Protein AF-A0A0F8YAW1-F1 (afdb_monomer)

Mean predicted aligned error: 2.97 Å

Foldseek 3Di:
DDDDDDLVRVLVVVLVVLVVVLVVLVVVPPVSVVVNVVSVVLSVQCVVCVVVVVVVSVVVD

Orga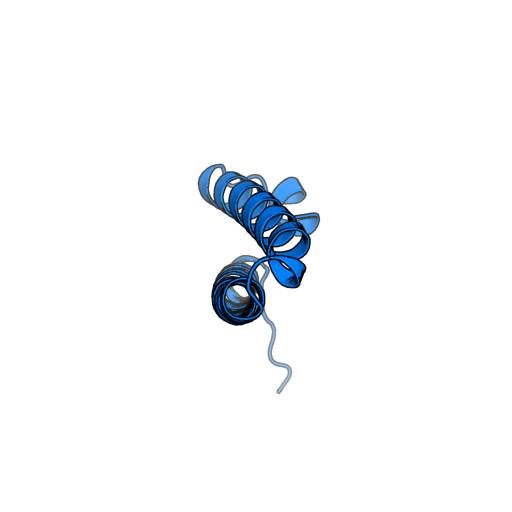nism: NCBI:txid412755

Sequence (61 aa):
MTDIRTLGDELPKQQARVRELLIGYKEIGPAGQFGAMMIEQVLQKADKAVISGDVVAMIVS

Secondary structure (DSSP, 8-state):
------HHHHHHHHHHHHHHHHHHHHHTGGGGHHHHHHHHHHHHHHHHHHHHT-HHHHHH-

pLDDT: mean 96.0, std 5.79, range [61.09, 98.56]

Solvent-accessible surface area (backbone atoms only — not comparable to full-atom values): 3538 Å² total; per-residue (Å²): 135,86,87,85,78,52,70,83,67,46,50,63,54,49,55,53,54,50,55,56,52,39,50,57,26,54,71,64,38,82,85,19,44,68,60,29,52,53,50,52,54,48,51,53,51,30,51,50,18,58,74,70,63,38,63,67,50,49,70,75,83

Structure (mmCIF, N/CA/C/O backbone):
data_AF-A0A0F8YAW1-F1
#
_entry.id   AF-A0A0F8YAW1-F1
#
loop_
_atom_site.group_PDB
_atom_site.id
_atom_site.type_symbol
_atom_site.label_atom_id
_atom_site.label_alt_id
_atom_site.label_comp_id
_atom_site.label_asym_id
_atom_site.label_entity_id
_atom_site.label_seq_id
_atom_site.pdbx_PDB_ins_code
_atom_site.Cartn_x
_atom_site.Cartn_y
_atom_site.Cartn_z
_atom_site.occupancy
_atom_site.B_iso_or_equiv
_atom_site.auth_seq_id
_atom_site.auth_comp_id
_atom_site.auth_asym_id
_atom_site.auth_atom_id
_atom_site.pdbx_PDB_model_num
ATOM 1 N N . MET A 1 1 ? 13.804 -25.868 -6.577 1.00 61.09 1 MET A N 1
ATOM 2 C CA . MET A 1 1 ? 13.491 -24.981 -7.717 1.00 61.09 1 MET A CA 1
ATOM 3 C C . MET A 1 1 ? 13.284 -23.596 -7.130 1.00 61.09 1 MET A C 1
ATOM 5 O O . MET A 1 1 ? 12.472 -23.485 -6.222 1.00 61.09 1 MET A O 1
ATOM 9 N N . THR A 1 2 ? 14.086 -22.602 -7.507 1.00 76.25 2 THR A N 1
ATOM 10 C CA . THR A 1 2 ? 13.964 -21.244 -6.952 1.00 76.25 2 THR A CA 1
ATOM 11 C C . THR A 1 2 ? 12.809 -20.538 -7.650 1.00 76.25 2 THR 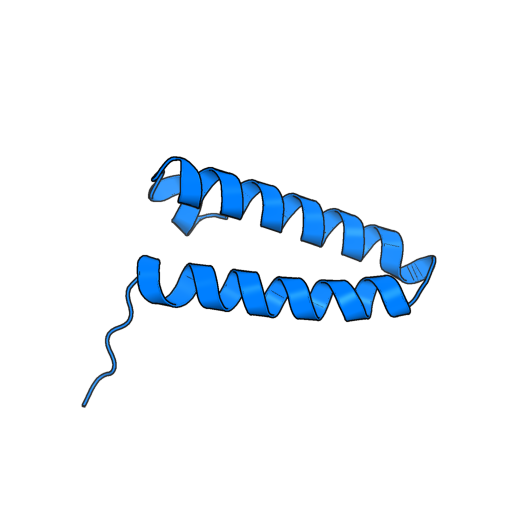A C 1
ATOM 13 O O . THR A 1 2 ? 12.827 -20.424 -8.871 1.00 76.25 2 THR A O 1
ATOM 16 N N . ASP A 1 3 ? 11.806 -20.106 -6.889 1.00 87.56 3 ASP A N 1
ATOM 17 C CA . ASP A 1 3 ? 10.684 -19.326 -7.411 1.00 87.56 3 ASP A CA 1
ATOM 18 C C . ASP A 1 3 ? 11.134 -17.870 -7.617 1.00 87.56 3 ASP A C 1
ATOM 20 O O . ASP A 1 3 ? 11.325 -17.119 -6.654 1.00 87.56 3 ASP A O 1
ATOM 24 N N . ILE A 1 4 ? 11.409 -17.503 -8.871 1.00 88.94 4 ILE A N 1
ATOM 25 C CA . ILE A 1 4 ? 11.816 -16.148 -9.258 1.00 88.94 4 ILE A CA 1
ATOM 26 C C . ILE A 1 4 ? 10.548 -15.337 -9.500 1.00 88.94 4 ILE A C 1
ATOM 28 O O . ILE A 1 4 ? 9.767 -15.658 -10.390 1.00 88.94 4 ILE A O 1
ATOM 32 N N . ARG A 1 5 ? 10.375 -14.260 -8.731 1.00 93.56 5 ARG A N 1
ATOM 33 C CA . ARG A 1 5 ? 9.220 -13.363 -8.820 1.00 93.56 5 ARG A CA 1
ATOM 34 C C . ARG A 1 5 ? 9.678 -11.970 -9.223 1.00 93.56 5 ARG A C 1
ATOM 36 O O . ARG A 1 5 ? 10.681 -11.478 -8.702 1.00 93.56 5 ARG A O 1
ATOM 43 N N . THR A 1 6 ? 8.962 -11.343 -10.150 1.00 95.81 6 THR A N 1
ATOM 44 C CA . THR A 1 6 ? 9.265 -9.985 -10.607 1.00 95.81 6 THR A CA 1
ATOM 45 C C . THR A 1 6 ? 8.494 -8.944 -9.801 1.00 95.81 6 THR A C 1
ATOM 47 O O . THR A 1 6 ? 7.534 -9.249 -9.090 1.00 95.81 6 THR A O 1
ATOM 50 N N . LEU A 1 7 ? 8.886 -7.678 -9.953 1.00 95.75 7 LEU A N 1
ATOM 51 C CA . LEU A 1 7 ? 8.133 -6.548 -9.412 1.00 95.75 7 LEU A CA 1
ATOM 52 C C . LEU A 1 7 ? 6.686 -6.530 -9.932 1.00 95.75 7 LEU A C 1
ATOM 54 O O . LEU A 1 7 ? 5.766 -6.279 -9.159 1.00 95.75 7 LEU A O 1
ATOM 58 N N . GLY A 1 8 ? 6.487 -6.842 -11.217 1.00 94.94 8 GLY A N 1
ATOM 59 C CA . GLY A 1 8 ? 5.161 -6.902 -11.836 1.00 94.94 8 GLY A CA 1
ATOM 60 C C . GLY A 1 8 ? 4.282 -8.023 -11.279 1.00 94.94 8 GLY A C 1
ATOM 61 O O . GLY A 1 8 ? 3.065 -7.869 -11.238 1.00 94.94 8 GLY A O 1
ATOM 62 N N . ASP A 1 9 ? 4.886 -9.109 -10.788 1.00 95.31 9 ASP A N 1
ATOM 63 C CA . ASP A 1 9 ? 4.150 -10.214 -10.170 1.00 95.31 9 ASP A CA 1
ATOM 64 C C . ASP A 1 9 ? 3.750 -9.898 -8.725 1.00 95.31 9 ASP A C 1
ATOM 66 O O . ASP A 1 9 ? 2.646 -10.233 -8.294 1.00 95.31 9 ASP A O 1
ATOM 70 N N . GLU A 1 10 ? 4.650 -9.288 -7.948 1.00 96.50 10 GLU A N 1
ATOM 71 C CA . GLU A 1 10 ? 4.478 -9.158 -6.497 1.00 96.50 10 GLU A CA 1
ATOM 72 C C . GLU A 1 10 ? 3.845 -7.843 -6.062 1.00 96.50 10 GLU A C 1
ATOM 74 O O . GLU A 1 10 ? 3.065 -7.847 -5.106 1.00 96.50 10 GLU A O 1
ATOM 79 N N . LEU A 1 11 ? 4.129 -6.730 -6.744 1.00 96.75 11 LEU A N 1
ATOM 80 C CA . LEU A 1 11 ? 3.598 -5.428 -6.345 1.00 96.75 11 LEU A CA 1
ATOM 81 C C . LEU A 1 11 ? 2.057 -5.415 -6.340 1.00 96.75 11 LEU A C 1
ATOM 83 O O . LEU A 1 11 ? 1.493 -5.059 -5.302 1.00 96.75 11 LEU A O 1
ATOM 87 N N . PRO A 1 12 ? 1.345 -5.902 -7.379 1.00 96.56 12 PRO A N 1
ATOM 88 C CA . PRO A 1 12 ? -0.119 -5.948 -7.352 1.00 96.56 12 PRO A CA 1
ATOM 89 C C . PRO A 1 12 ? -0.679 -6.808 -6.210 1.00 96.56 12 PRO A C 1
ATOM 91 O O . PRO A 1 12 ? -1.679 -6.448 -5.584 1.00 9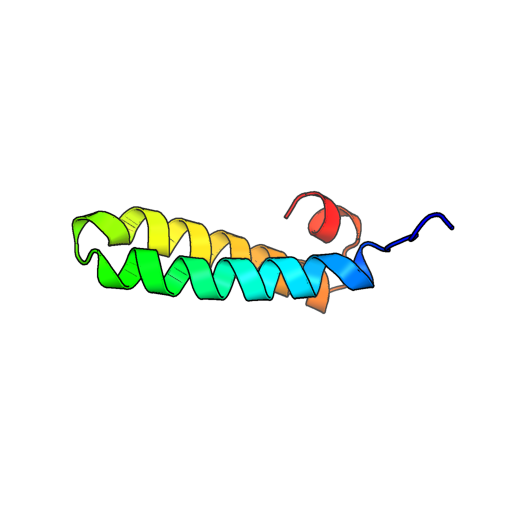6.56 12 PRO A O 1
ATOM 94 N N . LYS A 1 13 ? -0.012 -7.924 -5.880 1.00 97.50 13 LYS A N 1
ATOM 95 C CA . LYS A 1 13 ? -0.413 -8.802 -4.767 1.00 97.50 13 LYS A CA 1
ATOM 96 C C . LYS A 1 13 ? -0.254 -8.101 -3.420 1.00 97.50 1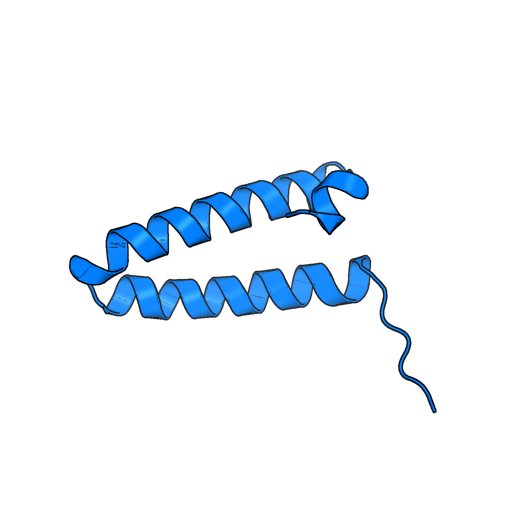3 LYS A C 1
ATOM 98 O O . LYS A 1 13 ? -1.135 -8.201 -2.567 1.00 97.50 13 LYS A O 1
ATOM 103 N N . GLN A 1 14 ? 0.845 -7.370 -3.225 1.00 97.25 14 GLN A N 1
ATOM 104 C CA . GLN A 1 14 ? 1.048 -6.597 -2.001 1.00 97.25 14 GLN A CA 1
ATOM 105 C C . GLN A 1 14 ? 0.055 -5.438 -1.898 1.00 97.25 14 GLN A C 1
ATOM 107 O O . GLN A 1 14 ? -0.513 -5.240 -0.827 1.00 97.25 14 GLN A O 1
ATOM 112 N N . GLN A 1 15 ? -0.242 -4.733 -2.993 1.00 98.12 15 GLN A N 1
ATOM 113 C CA . GLN A 1 15 ? -1.276 -3.694 -2.994 1.00 98.12 15 GLN A CA 1
ATOM 114 C C . GLN A 1 15 ? -2.653 -4.262 -2.611 1.00 98.12 15 GLN A C 1
ATOM 116 O O . GLN A 1 15 ? -3.369 -3.647 -1.823 1.00 98.12 15 GLN A O 1
ATOM 121 N N . ALA A 1 16 ? -3.026 -5.445 -3.113 1.00 98.38 16 ALA A N 1
ATOM 122 C CA . ALA A 1 16 ? -4.258 -6.125 -2.706 1.00 98.38 16 ALA A CA 1
ATOM 123 C C . ALA A 1 16 ? -4.253 -6.477 -1.207 1.00 98.38 16 ALA A C 1
ATOM 125 O O . ALA A 1 16 ? -5.181 -6.124 -0.486 1.00 98.38 16 ALA A O 1
ATOM 126 N N . ARG A 1 17 ? -3.168 -7.074 -0.702 1.00 98.25 17 ARG A N 1
ATOM 127 C CA . ARG A 1 17 ? -3.008 -7.380 0.730 1.00 98.25 17 ARG A CA 1
ATOM 128 C C . ARG A 1 17 ? -3.109 -6.131 1.616 1.00 98.25 17 ARG A C 1
ATOM 130 O O . ARG A 1 17 ? -3.699 -6.181 2.690 1.00 98.25 17 ARG A O 1
ATOM 137 N N . VAL A 1 18 ? -2.521 -5.013 1.197 1.00 98.00 18 VAL A N 1
ATOM 138 C CA . VAL A 1 18 ? -2.569 -3.753 1.953 1.00 98.00 18 VAL A CA 1
ATOM 139 C C . VAL A 1 18 ? -3.974 -3.138 1.922 1.00 98.00 18 VAL A C 1
ATOM 141 O O . VAL A 1 18 ? -4.394 -2.549 2.917 1.00 98.00 18 VAL A O 1
ATOM 144 N N . ARG A 1 19 ? -4.743 -3.328 0.841 1.00 98.31 19 ARG A N 1
ATOM 145 C CA . ARG A 1 19 ? -6.171 -2.965 0.810 1.00 98.31 19 ARG A CA 1
ATOM 146 C C . ARG A 1 19 ? -6.997 -3.769 1.814 1.00 98.31 19 ARG A C 1
ATOM 148 O O . ARG A 1 19 ? -7.863 -3.187 2.454 1.00 98.31 19 ARG A O 1
ATOM 155 N N . GLU A 1 20 ? -6.690 -5.047 2.026 1.00 98.44 20 GLU A N 1
ATOM 156 C CA . GLU A 1 20 ? -7.320 -5.825 3.106 1.00 98.44 20 GLU A CA 1
ATOM 157 C C . GLU A 1 20 ? -6.949 -5.272 4.491 1.00 98.44 20 GLU A C 1
ATOM 159 O O . GLU A 1 20 ? -7.804 -5.107 5.358 1.00 98.44 20 GLU A O 1
ATOM 164 N N . LEU A 1 21 ? -5.684 -4.887 4.699 1.00 97.81 21 LEU A N 1
ATOM 165 C CA . LEU A 1 21 ? -5.250 -4.270 5.960 1.00 97.81 21 LEU A CA 1
ATOM 166 C C . LEU A 1 21 ? -5.983 -2.948 6.247 1.00 97.81 21 LEU A C 1
ATOM 168 O O . LEU A 1 21 ? -6.312 -2.659 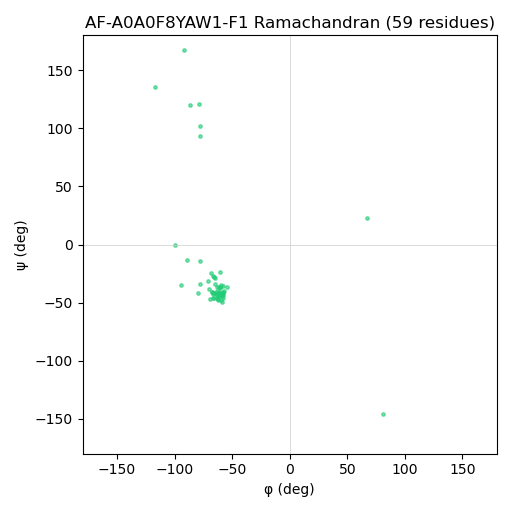7.399 1.00 97.81 21 LEU A O 1
ATOM 172 N N . LEU A 1 22 ? -6.260 -2.157 5.209 1.00 98.44 22 LEU A N 1
ATOM 173 C CA . LEU A 1 22 ? -7.016 -0.912 5.326 1.00 98.44 22 LEU A CA 1
ATOM 174 C C . LEU A 1 22 ? -8.410 -1.136 5.931 1.00 98.44 22 LEU A C 1
ATOM 176 O O . LEU A 1 22 ? -8.867 -0.290 6.699 1.00 98.44 22 LEU A O 1
ATOM 180 N N . ILE A 1 23 ? -9.067 -2.260 5.623 1.00 98.19 23 ILE A N 1
ATOM 181 C CA . ILE A 1 23 ? -10.373 -2.611 6.203 1.00 98.19 23 ILE A CA 1
ATOM 182 C C . ILE A 1 23 ? -10.248 -2.690 7.726 1.00 98.19 23 ILE A C 1
ATOM 184 O O . ILE A 1 23 ? -10.976 -1.993 8.429 1.00 98.19 23 ILE A O 1
ATOM 188 N N . GLY A 1 24 ? -9.246 -3.413 8.233 1.00 98.25 24 GLY A N 1
ATOM 189 C CA . GLY A 1 24 ? -8.995 -3.516 9.672 1.00 98.25 24 GLY A CA 1
ATOM 190 C C . GLY A 1 24 ? -8.746 -2.156 10.337 1.00 98.25 24 GLY A C 1
ATOM 191 O O . GLY A 1 24 ? -9.304 -1.872 11.394 1.00 98.25 24 GLY A O 1
ATOM 192 N N . TYR A 1 25 ? -7.980 -1.260 9.703 1.00 98.31 25 TYR A N 1
ATOM 193 C CA . TYR A 1 25 ? -7.779 0.099 10.231 1.00 98.31 25 TYR A CA 1
ATOM 194 C C . TYR A 1 25 ? -9.067 0.929 10.263 1.00 98.31 25 TYR A C 1
ATOM 196 O O . TYR A 1 25 ? -9.256 1.731 11.179 1.00 98.31 25 TYR A O 1
ATOM 204 N N . LYS A 1 26 ? -9.966 0.739 9.293 1.00 97.94 26 LYS A N 1
ATOM 205 C CA . LYS A 1 26 ? -11.278 1.399 9.282 1.00 97.94 26 LYS A CA 1
ATOM 206 C C . LYS A 1 26 ? -12.200 0.846 10.371 1.00 97.94 26 LYS A C 1
ATOM 208 O O . LYS A 1 26 ? -12.895 1.630 11.015 1.00 97.94 26 LYS A O 1
ATOM 213 N N . GLU A 1 27 ? -12.163 -0.460 10.620 1.00 98.38 27 GLU A N 1
ATOM 214 C CA . GLU A 1 27 ? -12.973 -1.135 11.645 1.00 98.38 27 GLU A CA 1
ATOM 215 C C . GLU A 1 27 ? -12.611 -0.731 13.082 1.00 98.38 27 GLU A C 1
ATOM 217 O O . GLU A 1 27 ? -13.485 -0.715 13.946 1.00 98.38 27 GLU A O 1
ATOM 222 N N . ILE A 1 28 ? -11.364 -0.315 13.343 1.00 98.00 28 ILE A N 1
ATOM 223 C CA . ILE A 1 28 ? -10.952 0.246 14.647 1.00 98.00 28 ILE A CA 1
ATOM 224 C C . ILE A 1 28 ? -11.751 1.522 15.000 1.00 98.00 28 ILE A C 1
ATOM 226 O O . ILE A 1 28 ? -11.871 1.885 16.172 1.00 98.00 28 ILE A O 1
ATOM 230 N N . GLY A 1 29 ? -12.305 2.229 14.009 1.00 95.94 29 GLY A N 1
ATOM 231 C CA . GLY A 1 29 ? -13.034 3.479 14.214 1.00 95.94 29 GLY A CA 1
ATOM 232 C C . GLY A 1 29 ? -12.097 4.690 14.353 1.00 95.94 29 GLY A C 1
ATOM 233 O O . GLY A 1 29 ? -11.053 4.731 13.697 1.00 95.94 29 GLY A O 1
ATOM 234 N N . PRO A 1 30 ? -12.430 5.709 15.172 1.00 98.00 30 PRO A N 1
ATOM 235 C CA . PRO A 1 30 ? -11.680 6.971 15.226 1.00 98.00 30 PRO A CA 1
ATOM 236 C C . PRO A 1 30 ? -10.177 6.815 15.493 1.00 98.00 30 PRO A C 1
ATOM 238 O O . PRO A 1 30 ? -9.373 7.527 14.897 1.00 98.00 30 PRO A O 1
ATOM 241 N N . ALA A 1 31 ? -9.782 5.851 16.332 1.00 97.75 31 ALA A N 1
ATOM 242 C CA . ALA A 1 31 ? -8.374 5.593 16.638 1.00 97.75 31 ALA A CA 1
ATOM 243 C C . ALA A 1 31 ? -7.583 5.028 15.441 1.00 97.75 31 ALA A C 1
ATOM 245 O O . ALA A 1 31 ? -6.369 5.206 15.369 1.00 97.75 31 ALA A O 1
ATOM 246 N N . GLY A 1 32 ? -8.254 4.379 14.484 1.00 98.06 32 GL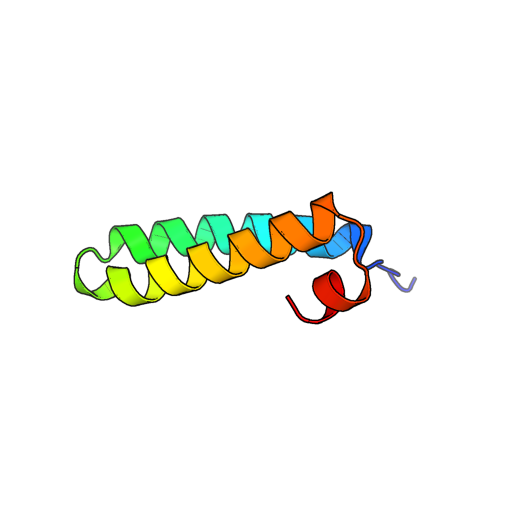Y A N 1
ATOM 247 C CA . GLY A 1 32 ? -7.630 3.812 13.287 1.00 98.06 32 GLY A CA 1
ATOM 248 C C . GLY A 1 32 ? -7.549 4.773 12.099 1.00 98.06 32 GLY A C 1
ATOM 249 O O . GLY A 1 32 ? -6.796 4.515 11.160 1.00 98.06 32 GLY A O 1
ATOM 250 N N . GLN A 1 33 ? -8.262 5.904 12.140 1.00 98.06 33 GLN A N 1
ATOM 251 C CA . GLN A 1 33 ? -8.394 6.832 11.006 1.00 98.06 33 GLN A CA 1
ATOM 252 C C . GLN A 1 33 ? -7.056 7.364 10.492 1.00 98.06 33 GLN A C 1
ATOM 254 O O . GLN A 1 33 ? -6.836 7.419 9.285 1.00 98.06 33 GLN A O 1
ATOM 259 N N . PHE A 1 34 ? -6.135 7.712 11.394 1.00 98.25 34 PHE A N 1
ATOM 260 C CA . PHE A 1 34 ? -4.817 8.193 10.984 1.00 98.25 34 PHE A CA 1
ATOM 261 C C . PHE A 1 34 ? -4.046 7.125 10.194 1.00 98.25 34 PHE A C 1
ATOM 263 O O . PHE A 1 34 ? -3.474 7.418 9.147 1.00 98.25 34 PHE A O 1
ATOM 270 N N . GLY A 1 35 ? -4.083 5.870 10.651 1.00 98.06 35 GLY A N 1
ATOM 271 C CA . GLY A 1 35 ? -3.455 4.760 9.937 1.00 98.06 35 GLY A CA 1
ATOM 272 C C . GLY A 1 35 ? -4.143 4.453 8.607 1.00 98.06 35 GLY A C 1
ATOM 273 O O . GLY A 1 35 ? -3.458 4.269 7.603 1.00 98.06 35 GLY A O 1
ATOM 274 N N . ALA A 1 36 ? -5.479 4.487 8.568 1.00 98.56 36 ALA A N 1
ATOM 275 C CA . ALA A 1 36 ? -6.247 4.313 7.336 1.00 98.56 36 ALA A CA 1
ATOM 276 C C . ALA A 1 36 ? -5.869 5.361 6.275 1.00 98.56 36 ALA A C 1
ATOM 278 O O . ALA A 1 36 ? -5.587 5.003 5.133 1.00 98.56 36 ALA A O 1
ATOM 279 N N . MET A 1 37 ? -5.771 6.636 6.667 1.00 98.50 37 MET A N 1
ATOM 280 C CA . MET A 1 37 ? -5.364 7.732 5.781 1.00 98.50 37 MET A CA 1
ATOM 281 C C . MET A 1 37 ? -3.955 7.520 5.207 1.00 98.50 37 MET A C 1
ATOM 283 O O . MET A 1 37 ? -3.731 7.717 4.014 1.00 98.50 37 MET A O 1
ATOM 287 N N . MET A 1 38 ? -3.002 7.095 6.040 1.00 98.25 38 MET A N 1
ATOM 288 C CA . MET A 1 38 ? -1.627 6.837 5.597 1.00 98.25 38 MET A CA 1
ATOM 289 C C . MET A 1 38 ? -1.562 5.662 4.614 1.00 98.25 38 MET A C 1
ATOM 291 O O . MET A 1 38 ? -0.875 5.747 3.595 1.00 98.25 38 MET A O 1
ATOM 295 N N . ILE A 1 39 ? -2.311 4.588 4.882 1.00 98.31 39 ILE A N 1
ATOM 296 C CA . ILE A 1 39 ? -2.400 3.425 3.990 1.00 98.31 39 ILE A CA 1
ATOM 297 C C . ILE A 1 39 ? -3.017 3.820 2.643 1.00 98.31 39 ILE A C 1
ATOM 299 O O . ILE A 1 39 ? -2.471 3.471 1.596 1.00 98.31 39 ILE A O 1
ATOM 303 N N . GLU A 1 40 ? -4.112 4.583 2.646 1.00 98.31 40 GLU A N 1
ATOM 304 C CA . GLU A 1 40 ? -4.742 5.081 1.417 1.00 98.31 40 GLU A CA 1
ATOM 305 C C . GLU A 1 40 ? -3.781 5.939 0.592 1.00 98.31 40 GLU A C 1
ATOM 307 O O . GLU A 1 40 ? -3.680 5.758 -0.622 1.00 98.31 40 GLU A O 1
ATOM 312 N N . GLN A 1 41 ? -3.026 6.830 1.240 1.00 98.19 41 GLN A N 1
ATOM 313 C CA . GLN A 1 41 ? -2.060 7.682 0.552 1.00 98.19 41 GLN A CA 1
ATOM 314 C C . GLN A 1 41 ? -0.948 6.868 -0.126 1.00 98.19 41 GLN A C 1
ATOM 316 O O . GLN A 1 41 ? -0.551 7.183 -1.250 1.00 98.19 41 GLN A O 1
ATOM 321 N N . VAL A 1 42 ? -0.427 5.838 0.543 1.00 97.38 42 VAL A N 1
ATOM 322 C CA . VAL A 1 42 ? 0.603 4.955 -0.025 1.00 97.38 42 VAL A CA 1
ATOM 323 C C . VAL A 1 42 ? 0.039 4.149 -1.194 1.00 97.38 42 VAL A C 1
ATOM 325 O O . VAL A 1 42 ? 0.642 4.134 -2.266 1.00 97.38 42 VAL A O 1
ATOM 328 N N . LEU A 1 43 ? -1.153 3.566 -1.041 1.00 98.31 43 LEU A N 1
ATOM 329 C CA . LEU A 1 43 ? -1.822 2.831 -2.118 1.00 98.31 43 LEU A CA 1
ATOM 330 C C . LEU A 1 43 ? -2.042 3.702 -3.358 1.00 98.31 43 LEU A C 1
ATOM 332 O O . LEU A 1 43 ? -1.734 3.264 -4.461 1.00 98.31 43 LEU A O 1
ATOM 336 N N . GLN A 1 44 ? -2.485 4.951 -3.188 1.00 98.19 44 GLN A N 1
ATOM 337 C CA . GLN A 1 44 ? -2.655 5.890 -4.303 1.00 98.19 44 GLN A CA 1
ATOM 338 C C . GLN A 1 44 ? -1.338 6.186 -5.033 1.00 98.19 44 GLN A C 1
ATOM 340 O O . GLN A 1 44 ? -1.317 6.274 -6.262 1.00 98.19 44 GLN A O 1
ATOM 345 N N . LYS A 1 45 ? -0.231 6.346 -4.296 1.00 97.69 45 LYS A N 1
ATOM 346 C CA . LYS A 1 45 ? 1.096 6.558 -4.896 1.00 97.69 45 LYS A CA 1
ATOM 347 C C . LYS A 1 45 ? 1.554 5.329 -5.676 1.00 97.69 45 LYS A C 1
ATOM 349 O O . LYS A 1 45 ? 1.995 5.479 -6.814 1.00 97.69 45 LYS A O 1
ATOM 354 N N . ALA A 1 46 ? 1.404 4.143 -5.091 1.00 97.50 46 ALA A N 1
ATOM 355 C CA . ALA A 1 46 ? 1.749 2.881 -5.732 1.00 97.50 46 ALA A CA 1
ATOM 356 C C . ALA A 1 46 ? 0.904 2.645 -6.995 1.00 97.50 46 ALA A C 1
ATOM 358 O O . ALA A 1 46 ? 1.450 2.338 -8.050 1.00 97.50 46 ALA A O 1
ATOM 359 N N . ASP A 1 47 ? -0.412 2.876 -6.931 1.00 98.06 47 ASP A N 1
ATOM 360 C CA . ASP A 1 47 ? -1.309 2.762 -8.087 1.00 98.06 47 ASP A CA 1
ATOM 361 C C . ASP A 1 47 ? -0.887 3.708 -9.212 1.00 98.06 47 ASP A C 1
ATOM 363 O O . ASP A 1 47 ? -0.800 3.302 -10.370 1.00 98.06 47 ASP A O 1
ATOM 367 N N . LYS A 1 48 ? -0.557 4.961 -8.878 1.00 98.19 48 LYS A N 1
ATOM 368 C CA . LYS A 1 48 ? -0.070 5.930 -9.862 1.00 98.19 48 LYS A CA 1
ATOM 369 C C . LYS A 1 48 ? 1.233 5.470 -10.521 1.00 98.19 48 LYS A C 1
ATOM 371 O O . LYS A 1 48 ? 1.347 5.600 -11.735 1.00 98.19 48 LYS A O 1
ATOM 376 N N . ALA A 1 49 ? 2.176 4.937 -9.744 1.00 97.81 49 ALA A N 1
ATOM 377 C CA . ALA A 1 49 ? 3.453 4.437 -10.254 1.00 97.81 49 ALA A CA 1
ATOM 378 C C . ALA A 1 49 ? 3.268 3.242 -11.203 1.00 97.81 49 ALA A C 1
ATOM 380 O O . ALA A 1 49 ? 3.875 3.201 -12.273 1.00 97.81 49 ALA A O 1
ATOM 381 N N . VAL A 1 50 ? 2.377 2.309 -10.844 1.00 97.50 50 VAL A N 1
ATOM 382 C CA . VAL A 1 50 ? 2.010 1.163 -11.690 1.00 97.50 50 VAL A CA 1
ATOM 383 C C . VAL A 1 50 ? 1.361 1.635 -12.991 1.00 97.50 50 VAL A C 1
ATOM 385 O O . VAL A 1 50 ? 1.760 1.192 -14.065 1.00 97.50 50 VAL A O 1
ATOM 388 N N . ILE A 1 51 ? 0.400 2.563 -12.918 1.00 97.56 51 ILE A N 1
ATOM 389 C CA . ILE A 1 51 ? -0.301 3.097 -14.096 1.00 97.56 51 ILE A CA 1
ATOM 390 C C . ILE A 1 51 ? 0.659 3.843 -15.030 1.00 97.56 51 ILE A C 1
ATOM 392 O O . ILE A 1 51 ? 0.542 3.717 -16.248 1.00 97.56 51 ILE A O 1
ATOM 396 N N . SER A 1 52 ? 1.602 4.621 -14.491 1.00 97.50 52 SER A N 1
ATOM 397 C CA . SER A 1 52 ? 2.572 5.355 -15.310 1.00 97.50 52 SER A CA 1
ATOM 398 C C . SER A 1 52 ? 3.704 4.482 -15.851 1.00 97.50 52 SER A C 1
ATOM 400 O O . SER A 1 52 ? 4.436 4.936 -16.728 1.00 97.50 52 SER A O 1
ATOM 402 N N . GLY A 1 53 ? 3.883 3.267 -15.322 1.00 96.56 53 GLY A N 1
ATOM 403 C CA . GLY A 1 53 ? 5.032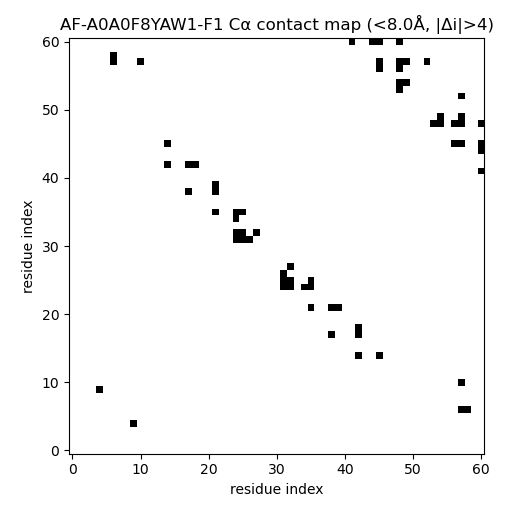 2.414 -15.626 1.00 96.56 53 GLY A CA 1
ATOM 404 C C . GLY A 1 53 ? 6.360 2.967 -15.096 1.00 96.56 53 GLY A C 1
ATOM 405 O O . GLY A 1 53 ? 7.418 2.625 -15.623 1.00 96.56 53 GLY A O 1
ATOM 406 N N . ASP A 1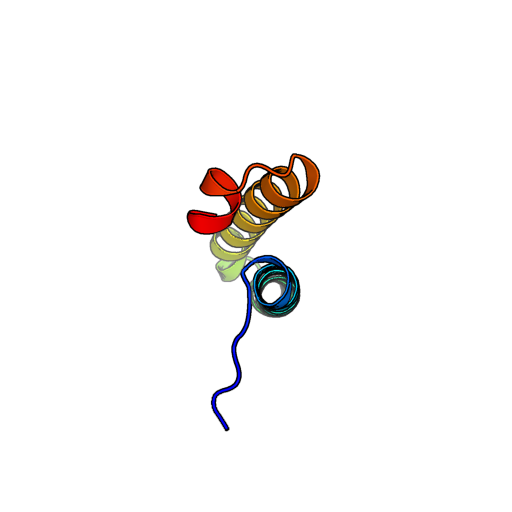 54 ? 6.327 3.836 -14.079 1.00 97.81 54 ASP A N 1
ATOM 407 C CA . ASP A 1 54 ? 7.546 4.372 -13.465 1.00 97.81 54 ASP A CA 1
ATOM 408 C C . ASP A 1 54 ? 8.146 3.314 -12.533 1.00 97.81 54 ASP A C 1
ATOM 410 O O . ASP A 1 54 ? 7.774 3.195 -11.366 1.00 97.81 54 ASP A O 1
ATOM 414 N N . VAL A 1 55 ? 9.080 2.529 -13.073 1.00 97.00 55 VAL A N 1
ATOM 415 C CA . VAL A 1 55 ? 9.705 1.402 -12.369 1.00 97.00 55 VAL A CA 1
ATOM 416 C C . VAL A 1 55 ? 10.423 1.847 -11.095 1.00 97.00 55 VAL A C 1
ATOM 418 O O . VAL A 1 55 ? 10.401 1.121 -10.105 1.00 97.00 55 VAL A O 1
ATOM 421 N N . VAL A 1 56 ? 11.038 3.034 -11.080 1.00 97.38 56 VAL A N 1
ATOM 422 C CA . VAL A 1 56 ? 11.721 3.527 -9.875 1.00 97.38 56 VAL A CA 1
ATOM 423 C C . VAL A 1 56 ? 10.687 3.847 -8.805 1.00 97.38 56 VAL A C 1
ATOM 425 O O . VAL A 1 56 ? 10.836 3.395 -7.670 1.00 97.38 56 VAL A O 1
ATOM 428 N N . ALA A 1 57 ? 9.615 4.554 -9.169 1.00 97.12 57 ALA A N 1
ATOM 429 C CA . ALA A 1 57 ? 8.522 4.842 -8.250 1.00 97.12 57 ALA A CA 1
ATOM 430 C C . ALA A 1 57 ? 7.844 3.561 -7.739 1.00 97.12 57 ALA A C 1
ATOM 432 O O . ALA A 1 57 ? 7.535 3.490 -6.558 1.00 97.12 57 ALA A O 1
ATOM 433 N N . MET A 1 58 ? 7.683 2.534 -8.580 1.00 97.31 58 MET A N 1
ATOM 434 C CA . MET A 1 58 ? 7.144 1.226 -8.183 1.00 97.31 58 MET A CA 1
ATOM 435 C C . MET A 1 58 ? 8.041 0.476 -7.182 1.00 97.31 58 MET A C 1
ATOM 437 O O . MET A 1 58 ? 7.543 -0.329 -6.402 1.00 97.31 58 MET A O 1
ATOM 441 N N . ILE A 1 59 ? 9.360 0.697 -7.204 1.00 95.81 59 ILE A N 1
ATOM 442 C CA . ILE A 1 59 ? 10.304 0.054 -6.271 1.00 95.81 59 ILE A CA 1
ATOM 443 C C . ILE A 1 59 ? 10.280 0.727 -4.893 1.00 95.81 59 ILE A C 1
ATOM 445 O O . ILE A 1 59 ? 10.480 0.052 -3.884 1.00 95.81 59 ILE A O 1
ATOM 449 N N . VAL A 1 60 ? 10.065 2.045 -4.842 1.00 93.50 60 VAL 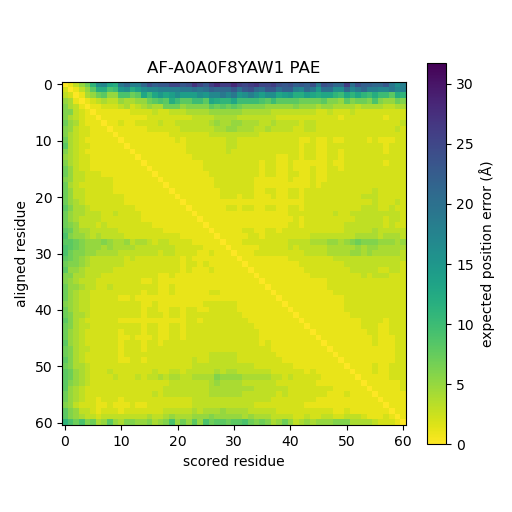A N 1
ATOM 450 C CA . VAL A 1 60 ? 10.095 2.826 -3.589 1.00 93.50 60 VAL A CA 1
ATOM 451 C C . VAL A 1 60 ? 8.710 3.134 -3.012 1.00 93.50 60 VAL A C 1
ATOM 453 O O . VAL A 1 60 ? 8.630 3.815 -1.987 1.00 93.50 60 VAL A O 1
ATOM 456 N N . SER A 1 61 ? 7.638 2.697 -3.681 1.00 85.00 61 SER A N 1
ATOM 457 C CA . SER A 1 61 ? 6.245 2.927 -3.272 1.00 85.00 61 SER A CA 1
ATOM 458 C C . SER A 1 61 ? 5.807 2.082 -2.089 1.00 85.00 61 SER A C 1
ATOM 460 O O . SER A 1 61 ? 6.169 0.885 -2.066 1.00 85.00 61 SER A O 1
#

Radius of gyration: 13.6 Å; Cα contacts (8 Å, |Δi|>4): 34; chains: 1; bounding box: 27×33×32 Å